Protein AF-A0A2V5VE99-F1 (afdb_monomer_lite)

Sequence (163 aa):
MQIRSTAIKDLAKEKGVSSSGRKDQIAERLVKTNADAVAKLLTGFEAFSCTEKGLAIVRDFEARSRNAKKQAETAAIEALKSNRLKDACRVVAAFEATQVSPRGIGIDWSNYDDSYDLAVLTYVYSLTPKRLERLSDERLLELRVAAAMTHLWGEKSPVSWLS

Radius of gyration: 24.05 Å; chains: 1; bounding box: 53×45×55 Å

Foldseek 3Di:
DPCPLVVLLVLCVVLVHDSDDDSVVSVVRCCVSPVPVVVVVCVVPDDDDQDPVRVVVVVVVVVVLVVLVVVLLVQLLVCLLVVVQLVSLLSLLVSQCPDPDRPDDPANSVPHDCVVLSVVLCVLVVDDPPVRPPPDPVQSSQVSSLVSSCVSVVPPDSVVSHD

pLDDT: mean 88.87, std 11.21, range [36.16, 98.62]

Structure (mmCIF, N/CA/C/O backbone):
data_AF-A0A2V5VE99-F1
#
_entry.id   AF-A0A2V5VE99-F1
#
loop_
_atom_site.group_PDB
_atom_site.id
_atom_site.type_symbol
_atom_site.label_atom_id
_atom_site.label_alt_id
_atom_site.label_comp_id
_atom_site.label_asym_id
_atom_site.label_entity_id
_atom_site.label_seq_id
_atom_site.pdbx_PDB_ins_code
_atom_site.Cartn_x
_atom_site.Cartn_y
_atom_site.Cartn_z
_atom_site.occupancy
_atom_site.B_iso_or_equiv
_atom_site.auth_seq_id
_atom_site.auth_comp_id
_atom_site.auth_asym_id
_atom_site.auth_atom_id
_atom_site.pdbx_PDB_model_num
ATOM 1 N N . MET A 1 1 ? -32.884 5.138 14.751 1.00 37.91 1 MET A N 1
ATOM 2 C CA . MET A 1 1 ? -32.695 6.490 14.180 1.00 37.91 1 MET A CA 1
ATOM 3 C C . MET A 1 1 ? -31.242 6.885 14.408 1.00 37.91 1 MET A C 1
ATOM 5 O O . MET A 1 1 ? -30.845 7.011 15.555 1.00 37.91 1 MET A O 1
ATOM 9 N N . GLN A 1 2 ? -30.418 6.972 13.354 1.00 36.16 2 GLN A N 1
ATOM 10 C CA . GLN A 1 2 ? -29.060 7.523 13.471 1.00 36.16 2 GLN A CA 1
ATOM 11 C C . GLN A 1 2 ? -29.171 8.921 14.087 1.00 36.16 2 GLN A C 1
ATOM 13 O O . GLN A 1 2 ? -29.990 9.710 13.608 1.00 36.16 2 GLN A O 1
ATOM 18 N N . ILE A 1 3 ? -28.333 9.268 15.067 1.00 49.19 3 ILE A N 1
ATOM 19 C CA . ILE A 1 3 ? -28.009 10.678 15.300 1.00 49.19 3 ILE A CA 1
ATOM 20 C C . ILE A 1 3 ? -27.283 11.116 14.026 1.00 49.19 3 ILE A C 1
ATOM 22 O O . ILE A 1 3 ? -26.069 10.970 13.882 1.00 49.19 3 ILE A O 1
ATOM 26 N N . ARG A 1 4 ? -28.061 11.505 13.008 1.00 53.62 4 ARG A N 1
ATOM 27 C CA . ARG A 1 4 ? -27.545 11.928 11.709 1.00 53.62 4 ARG A CA 1
ATOM 28 C C . ARG A 1 4 ? -26.591 13.064 12.000 1.00 53.62 4 ARG A C 1
ATOM 30 O O . ARG A 1 4 ? -26.900 13.947 12.787 1.00 53.62 4 ARG A O 1
ATOM 37 N N . SER A 1 5 ? -25.424 13.054 11.376 1.00 52.69 5 SER A N 1
ATOM 38 C CA . SER A 1 5 ? -24.361 14.001 11.716 1.00 52.69 5 SER A CA 1
ATOM 39 C C . SER A 1 5 ? -24.710 15.490 11.485 1.00 52.69 5 SER A C 1
ATOM 41 O O . SER A 1 5 ? -23.916 16.365 11.827 1.00 52.69 5 SER A O 1
ATOM 43 N N . THR A 1 6 ? -25.887 15.768 10.915 1.00 58.50 6 THR A N 1
ATOM 44 C CA . THR A 1 6 ? -26.556 17.073 10.833 1.00 58.50 6 THR A CA 1
ATOM 45 C C . THR A 1 6 ? -27.165 17.514 12.170 1.00 58.50 6 THR A C 1
ATOM 47 O O . THR A 1 6 ? -27.020 18.673 12.547 1.00 58.50 6 THR A O 1
ATOM 50 N N . ALA A 1 7 ? -27.711 16.578 12.952 1.00 69.12 7 ALA A N 1
ATOM 51 C CA . ALA A 1 7 ? -28.425 16.831 14.202 1.00 69.12 7 ALA A CA 1
ATOM 52 C C . ALA A 1 7 ? -27.570 17.548 15.260 1.00 69.12 7 ALA A C 1
ATOM 54 O O . ALA A 1 7 ? -28.092 18.341 16.032 1.00 69.12 7 ALA A O 1
ATOM 55 N N . ILE A 1 8 ? -26.248 17.333 15.274 1.00 75.81 8 ILE A N 1
ATOM 56 C CA . ILE A 1 8 ? -25.358 17.976 16.256 1.00 75.81 8 ILE A CA 1
ATOM 57 C C . ILE A 1 8 ? -25.194 19.482 16.000 1.00 75.81 8 ILE A C 1
ATOM 59 O O . ILE A 1 8 ? -25.035 20.260 16.936 1.00 75.81 8 ILE A O 1
ATOM 63 N N . LYS A 1 9 ? -25.233 19.906 14.728 1.00 78.12 9 LYS A N 1
ATOM 64 C CA . LYS A 1 9 ? -25.132 21.324 14.355 1.00 78.12 9 LYS A CA 1
ATOM 65 C C . LYS A 1 9 ? -26.452 22.042 14.585 1.00 78.12 9 LYS A C 1
ATOM 67 O O . LYS A 1 9 ? -26.439 23.181 15.043 1.00 78.12 9 LYS A O 1
ATOM 72 N N . ASP A 1 10 ? -27.555 21.369 14.282 1.00 78.12 10 ASP A N 1
ATOM 73 C CA . ASP A 1 10 ? -28.900 21.893 14.511 1.00 78.12 10 ASP A CA 1
ATOM 74 C C . ASP A 1 10 ? -29.147 22.073 16.014 1.00 78.12 10 ASP A C 1
ATOM 76 O O . ASP A 1 10 ? -29.571 23.143 16.446 1.00 78.12 10 ASP A O 1
ATOM 80 N N . LEU A 1 11 ? -28.720 21.097 16.821 1.00 75.69 11 LEU A N 1
ATOM 81 C CA . LEU A 1 11 ? -28.765 21.180 18.276 1.00 75.69 11 LEU A CA 1
ATOM 82 C C . LEU A 1 11 ? -27.891 22.311 18.841 1.00 75.69 11 LEU A C 1
ATOM 84 O O . LEU A 1 11 ? -28.314 23.020 19.751 1.00 75.69 11 LEU A O 1
ATOM 88 N N . ALA A 1 12 ? -26.684 22.512 18.297 1.00 79.88 12 ALA A N 1
ATOM 89 C CA . ALA A 1 12 ? -25.823 23.629 18.692 1.00 79.88 12 ALA A CA 1
ATOM 90 C C . ALA A 1 12 ? -26.518 24.978 18.470 1.00 79.88 12 ALA A C 1
ATOM 92 O O . ALA A 1 12 ? -26.558 25.796 19.386 1.00 79.88 12 ALA A O 1
ATOM 93 N N . LYS A 1 13 ? -27.144 25.175 17.302 1.00 81.69 13 LYS A N 1
ATOM 94 C CA . LYS A 1 13 ? -27.897 26.400 16.999 1.00 81.69 13 LYS A CA 1
ATOM 95 C C . LYS A 1 13 ? -29.086 26.600 17.937 1.00 81.69 13 LYS A C 1
ATOM 97 O O . LYS A 1 13 ? -29.253 27.696 18.458 1.00 81.69 13 LYS A O 1
ATOM 102 N N . GLU A 1 14 ? -29.876 25.554 18.177 1.00 79.38 14 GLU A N 1
ATOM 103 C CA . GLU A 1 14 ? -31.049 25.615 19.061 1.00 79.38 14 GLU A CA 1
ATOM 104 C C . GLU A 1 14 ? -30.671 25.995 20.501 1.00 79.38 14 GLU A C 1
ATOM 106 O O . GLU A 1 14 ? -31.399 26.723 21.171 1.00 79.38 14 GLU A O 1
ATOM 111 N N . LYS A 1 15 ? -29.509 25.533 20.979 1.00 75.44 15 LYS A N 1
ATOM 112 C CA . LYS A 1 15 ? -29.006 25.831 22.329 1.00 75.44 15 LYS A CA 1
ATOM 113 C C . LYS A 1 15 ? -28.112 27.074 22.401 1.00 75.44 15 LYS A C 1
ATOM 115 O O . LYS A 1 15 ? -27.503 27.309 23.440 1.00 75.44 15 LYS A O 1
ATOM 120 N N . GLY A 1 16 ? -28.020 27.863 21.326 1.00 78.44 16 GLY A N 1
ATOM 121 C CA . GLY A 1 16 ? -27.229 29.100 21.293 1.00 78.44 16 GLY A CA 1
ATOM 122 C C . GLY A 1 16 ? -25.710 28.888 21.317 1.00 78.44 16 GLY A C 1
ATOM 123 O O . GLY A 1 16 ? -24.958 29.810 21.623 1.00 78.44 16 GLY A O 1
ATOM 124 N N . VAL A 1 17 ? -25.241 27.681 20.994 1.00 83.31 17 VAL A N 1
ATOM 125 C CA . VAL A 1 17 ? -23.823 27.313 20.931 1.00 83.31 17 VAL A CA 1
ATOM 126 C C . VAL A 1 17 ? -23.330 27.427 19.489 1.00 83.31 17 VAL A C 1
ATOM 128 O O . VAL A 1 17 ? -24.004 27.028 18.539 1.00 83.31 17 VAL A O 1
ATOM 131 N N . SER A 1 18 ? -22.113 27.942 19.297 1.00 83.62 18 SER A N 1
ATOM 132 C CA . SER A 1 18 ? -21.520 28.051 17.960 1.00 83.62 18 SER A CA 1
ATOM 133 C C . SER A 1 18 ? -21.464 26.691 17.247 1.00 83.62 18 SER A C 1
ATOM 135 O O . SER A 1 18 ? -20.823 25.753 17.726 1.00 83.62 18 SER A O 1
ATOM 137 N N . SER A 1 19 ? -22.088 26.611 16.067 1.00 83.81 19 SER A N 1
ATOM 138 C CA . SER A 1 19 ? -22.146 25.413 15.216 1.00 83.81 19 SER A CA 1
ATOM 139 C C . SER A 1 19 ? -21.004 25.322 14.190 1.00 83.81 19 SER A C 1
ATOM 141 O O . SER A 1 19 ? -21.058 24.493 13.275 1.00 83.81 19 SER A O 1
ATOM 143 N N . SER A 1 20 ? -20.005 26.209 14.270 1.00 82.94 20 SER A N 1
ATOM 144 C CA . SER A 1 20 ? -18.834 26.209 13.384 1.00 82.94 20 SER A CA 1
ATOM 145 C C . SER A 1 20 ? -17.716 25.309 13.926 1.00 82.94 20 SER A C 1
ATOM 147 O O . SER A 1 20 ? -17.566 25.144 15.138 1.00 82.94 20 SER A O 1
ATOM 149 N N . GLY A 1 21 ? -16.914 24.728 13.030 1.00 82.38 21 GLY A N 1
ATOM 150 C CA . GLY A 1 21 ? -15.792 23.846 13.377 1.00 82.38 21 GLY A CA 1
ATOM 151 C C . GLY A 1 21 ? -16.089 22.353 13.220 1.00 82.38 21 GLY A C 1
ATOM 152 O O . GLY A 1 21 ? -17.083 21.951 12.602 1.00 82.38 21 GLY A O 1
ATOM 153 N N . ARG A 1 22 ? -15.179 21.521 13.741 1.00 82.56 22 ARG A N 1
ATOM 154 C CA . ARG A 1 22 ? -15.300 20.058 13.682 1.00 82.56 22 ARG A CA 1
ATOM 155 C C . ARG A 1 22 ? -16.381 19.555 14.650 1.00 82.56 22 ARG A C 1
ATOM 157 O O . ARG A 1 22 ? -16.691 20.199 15.649 1.00 82.56 22 ARG A O 1
ATOM 164 N N . LYS A 1 23 ? -16.984 18.400 14.346 1.00 78.81 23 LYS A N 1
ATOM 165 C CA . LYS A 1 23 ? -18.142 17.859 15.094 1.00 78.81 23 LYS A CA 1
ATOM 166 C C . LYS A 1 23 ? -17.808 17.480 16.538 1.00 78.81 23 LYS A C 1
ATOM 168 O O . LYS A 1 23 ? -18.644 17.683 17.405 1.00 78.81 23 LYS A O 1
ATOM 173 N N . ASP A 1 24 ? -16.601 16.985 16.784 1.00 81.31 24 ASP A N 1
ATOM 174 C CA . ASP A 1 24 ? -16.054 16.729 18.121 1.00 81.31 24 ASP A CA 1
ATOM 175 C C . ASP A 1 24 ? -15.985 18.013 18.956 1.00 81.31 24 ASP A C 1
ATOM 177 O O . ASP A 1 24 ? -16.485 18.054 20.074 1.00 81.31 24 ASP A O 1
ATOM 181 N N . GLN A 1 25 ? -15.482 19.101 18.373 1.00 84.44 25 GLN A N 1
ATOM 182 C CA . GLN A 1 25 ? -15.407 20.404 19.038 1.00 84.44 25 GLN A CA 1
ATOM 183 C C . GLN A 1 25 ? -16.792 21.003 19.319 1.00 84.44 25 GLN A C 1
ATOM 185 O O . GLN A 1 25 ? -16.963 21.736 20.291 1.00 84.44 25 GLN A O 1
ATOM 190 N N . ILE A 1 26 ? -17.775 20.752 18.447 1.00 84.56 26 ILE A N 1
ATOM 191 C CA . ILE A 1 26 ? -19.167 21.189 18.644 1.00 84.56 26 ILE A CA 1
ATOM 192 C C . ILE A 1 26 ? -19.826 20.360 19.753 1.00 84.56 26 ILE A C 1
ATOM 194 O O . ILE A 1 26 ? -20.483 20.931 20.618 1.00 84.56 26 ILE A O 1
ATOM 198 N N . ALA A 1 27 ? -19.613 19.039 19.766 1.00 81.56 27 ALA A N 1
ATOM 199 C CA . ALA A 1 27 ? -20.098 18.151 20.820 1.00 81.56 27 ALA A CA 1
ATOM 200 C C . ALA A 1 27 ? -19.525 18.540 22.190 1.00 81.56 27 ALA A C 1
ATOM 202 O O . ALA A 1 27 ? -20.270 18.660 23.158 1.00 81.56 27 ALA A O 1
ATOM 203 N N . GLU A 1 28 ? -18.222 18.815 22.262 1.00 84.38 28 GLU A N 1
ATOM 204 C CA . GLU A 1 28 ? -17.562 19.230 23.500 1.00 84.38 28 GLU A CA 1
ATOM 205 C C . GLU A 1 28 ? -18.110 20.568 24.020 1.00 84.38 28 GLU A C 1
ATOM 207 O O . GLU A 1 28 ? -18.379 20.711 25.212 1.00 84.38 28 GLU A O 1
ATOM 212 N N . ARG A 1 29 ? -18.347 21.539 23.125 1.00 85.06 29 ARG A N 1
ATOM 213 C CA . ARG A 1 29 ? -18.995 22.813 23.476 1.00 85.06 29 ARG A CA 1
ATOM 214 C C . ARG A 1 29 ? -20.421 22.608 23.985 1.00 85.06 29 ARG A C 1
ATOM 216 O O . ARG A 1 29 ? -20.779 23.173 25.010 1.00 85.06 29 ARG A O 1
ATOM 223 N N . LEU A 1 30 ? -21.212 21.782 23.305 1.00 83.94 30 LEU A N 1
ATOM 224 C CA . LEU A 1 30 ? -22.581 21.455 23.708 1.00 83.94 30 LEU A CA 1
ATOM 225 C C . LEU A 1 30 ? -22.641 20.830 25.106 1.00 83.94 30 LEU A C 1
ATOM 227 O O . LEU A 1 30 ? -23.462 21.248 25.918 1.00 83.94 30 LEU A O 1
ATOM 231 N N . VAL A 1 31 ? -21.749 19.883 25.407 1.00 84.25 31 VAL A N 1
ATOM 232 C CA . VAL A 1 31 ? -21.661 19.263 26.739 1.00 84.25 31 VAL A CA 1
ATOM 233 C C . VAL A 1 31 ? -21.226 20.285 27.794 1.00 84.25 31 VAL A C 1
ATOM 235 O O . VAL A 1 31 ? -21.825 20.335 28.862 1.00 84.25 31 VAL A O 1
ATOM 238 N N . LYS A 1 32 ? -20.239 21.143 27.497 1.00 85.56 32 LYS A N 1
ATOM 239 C CA . LYS A 1 32 ? -19.773 22.184 28.434 1.00 85.56 32 LYS A CA 1
ATOM 240 C C . LYS A 1 32 ? -20.832 23.245 28.732 1.00 85.56 32 LYS A C 1
ATOM 242 O O . LYS A 1 32 ? -20.895 23.731 29.855 1.00 85.56 32 LYS A O 1
ATOM 247 N N . THR A 1 33 ? -21.635 23.629 27.742 1.00 83.06 33 THR A N 1
ATOM 248 C CA . THR A 1 33 ? -22.653 24.676 27.903 1.00 83.06 33 THR A CA 1
ATOM 249 C C . THR A 1 33 ? -23.969 24.131 28.456 1.00 83.06 33 THR A C 1
ATOM 251 O O . THR A 1 33 ? -24.659 24.852 29.171 1.00 83.06 33 THR A O 1
ATOM 254 N N . ASN A 1 34 ? -24.355 22.893 28.123 1.00 77.25 34 ASN A N 1
ATOM 255 C CA . ASN A 1 34 ? -25.656 22.349 28.516 1.00 77.25 34 ASN A CA 1
ATOM 256 C C . ASN A 1 34 ? -25.670 20.808 28.583 1.00 77.25 34 ASN A C 1
ATOM 258 O O . ASN A 1 34 ? -26.359 20.138 27.806 1.00 77.25 34 ASN A O 1
ATOM 262 N N . ALA A 1 35 ? -24.901 20.245 29.520 1.00 79.19 35 ALA A N 1
ATOM 263 C CA . ALA A 1 35 ? -24.774 18.799 29.720 1.00 79.19 35 ALA A CA 1
ATOM 264 C C . ALA A 1 35 ? -26.130 18.091 29.906 1.00 79.19 35 ALA A C 1
ATOM 266 O O . ALA A 1 35 ? -26.367 17.055 29.287 1.00 79.19 35 ALA A O 1
ATOM 267 N N . ASP A 1 36 ? -27.046 18.678 30.682 1.00 78.12 36 ASP A N 1
ATOM 268 C CA . ASP A 1 36 ? -28.349 18.074 30.991 1.00 78.12 36 ASP A CA 1
ATOM 269 C C . ASP A 1 36 ? -29.262 17.972 29.764 1.00 78.12 36 ASP A C 1
ATOM 271 O O . ASP A 1 36 ? -29.945 16.964 29.566 1.00 78.12 36 ASP A O 1
ATOM 275 N N . ALA A 1 37 ? -29.274 18.995 28.902 1.00 72.25 37 ALA A N 1
ATOM 276 C CA . ALA A 1 37 ? -30.044 18.947 27.662 1.00 72.25 37 ALA A CA 1
ATOM 277 C C . ALA A 1 37 ? -29.490 17.892 26.695 1.00 72.25 37 ALA A C 1
ATOM 279 O O . ALA A 1 37 ? -30.263 17.195 26.038 1.00 72.25 37 ALA A O 1
ATOM 280 N N . VAL A 1 38 ? -28.163 17.747 26.631 1.00 76.06 38 VAL A N 1
ATOM 281 C CA . VAL A 1 38 ? -27.511 16.710 25.820 1.00 76.06 38 VAL A CA 1
ATOM 282 C C . VAL A 1 38 ? -27.816 15.316 26.376 1.00 76.06 38 VAL A C 1
ATOM 284 O O . VAL A 1 38 ? -28.177 14.428 25.608 1.00 76.06 38 VAL A O 1
ATOM 287 N N . ALA A 1 39 ? -27.763 15.125 27.696 1.00 76.69 39 ALA A N 1
ATOM 288 C CA . ALA A 1 39 ? -28.105 13.856 28.339 1.00 76.69 39 ALA A CA 1
ATOM 289 C C . ALA A 1 39 ? -29.566 13.443 28.070 1.00 76.69 39 ALA A C 1
ATOM 291 O O . ALA A 1 39 ? -29.835 12.286 27.740 1.00 76.69 39 ALA A O 1
ATOM 292 N N . LYS A 1 40 ? -30.509 14.396 28.110 1.00 77.00 40 LYS A N 1
ATOM 293 C CA . LYS A 1 40 ? -31.917 14.153 27.740 1.00 77.00 40 LYS A CA 1
ATOM 294 C C . LYS A 1 40 ? -32.086 13.705 26.288 1.00 77.00 40 LYS A C 1
ATOM 296 O O . LYS A 1 40 ? -32.917 12.850 26.005 1.00 77.00 40 LYS A O 1
ATOM 301 N N . LEU A 1 41 ? -31.289 14.239 25.366 1.00 73.00 41 LEU A N 1
ATOM 302 C CA . LEU A 1 41 ? -31.338 13.856 23.948 1.00 73.00 41 LEU A CA 1
ATOM 303 C C . LEU A 1 41 ? -30.736 12.480 23.667 1.00 73.00 41 LEU A C 1
ATOM 305 O O . LEU A 1 41 ? -31.088 11.845 22.677 1.00 73.00 41 LEU A O 1
ATOM 309 N N . LEU A 1 42 ? -29.837 12.029 24.536 1.00 74.25 42 LEU A N 1
ATOM 310 C CA . LEU A 1 42 ? -29.251 10.692 24.493 1.00 74.25 42 LEU A CA 1
ATOM 311 C C . LEU A 1 42 ? -30.057 9.681 25.323 1.00 74.25 42 LEU A C 1
ATOM 313 O O . LEU A 1 42 ? -29.685 8.513 25.400 1.00 74.25 42 LEU A O 1
ATOM 317 N N . THR A 1 43 ? -31.171 10.096 25.934 1.00 78.31 43 THR A N 1
ATOM 318 C CA . THR A 1 43 ? -32.029 9.191 26.705 1.00 78.31 43 THR A CA 1
ATOM 319 C C . THR A 1 43 ? -32.653 8.150 25.774 1.00 78.31 43 THR A C 1
ATOM 321 O O . THR A 1 43 ? -33.242 8.489 24.751 1.00 78.31 43 THR A O 1
ATOM 324 N N . GLY A 1 44 ? -32.499 6.868 26.118 1.00 76.62 44 GLY A N 1
ATOM 325 C CA . GLY A 1 44 ? -32.904 5.746 25.263 1.00 76.62 44 GLY A CA 1
ATOM 326 C C . GLY A 1 44 ? -31.895 5.389 24.164 1.00 76.62 44 GLY A C 1
ATOM 327 O O . GLY A 1 44 ? -32.165 4.490 23.370 1.00 76.62 44 GLY A O 1
ATOM 328 N N . PHE A 1 45 ? -30.740 6.062 24.108 1.00 75.44 45 PHE A N 1
ATOM 329 C CA . PHE A 1 45 ? -29.636 5.683 23.235 1.00 75.44 45 PHE A CA 1
ATOM 330 C C . PHE A 1 45 ? -28.652 4.791 23.993 1.00 75.44 45 PHE A C 1
ATOM 332 O O . PHE A 1 45 ? -28.011 5.222 24.950 1.00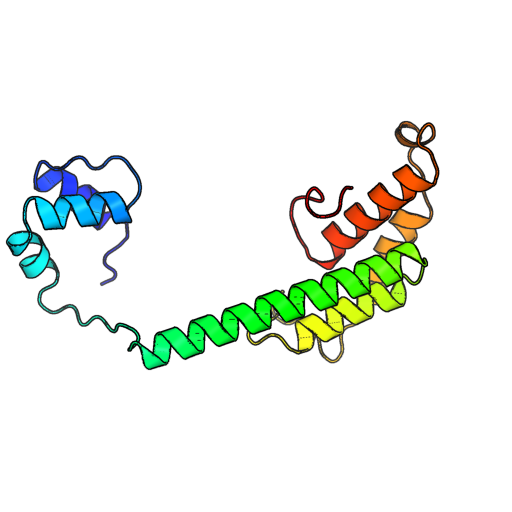 75.44 45 PHE A O 1
ATOM 339 N N . GLU A 1 46 ? -28.511 3.548 23.546 1.00 78.69 46 GLU A N 1
ATOM 340 C CA . GLU A 1 46 ? -27.482 2.646 24.049 1.00 78.69 46 GLU A CA 1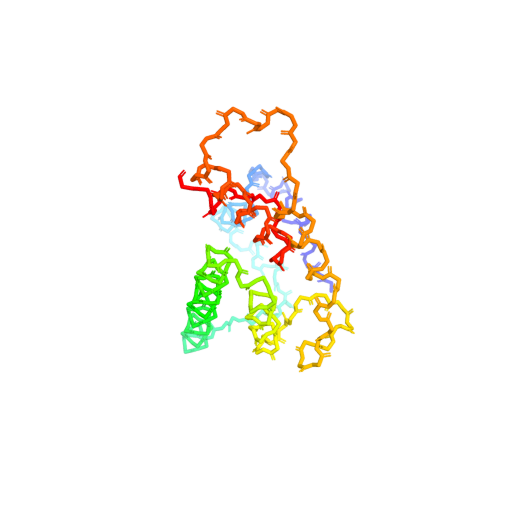
ATOM 341 C C . GLU A 1 46 ? -26.207 2.834 23.222 1.00 78.69 46 GLU A C 1
ATOM 343 O O . GLU A 1 46 ? -26.206 2.688 21.997 1.00 78.69 46 GLU A O 1
ATOM 348 N N . ALA A 1 47 ? -25.119 3.210 23.891 1.00 77.62 47 ALA A N 1
ATOM 349 C CA . ALA A 1 47 ? -23.813 3.371 23.276 1.00 77.62 47 ALA A CA 1
ATOM 350 C C . ALA A 1 47 ? -22.839 2.368 23.888 1.00 77.62 47 ALA A C 1
ATOM 352 O O . ALA A 1 47 ? -22.710 2.275 25.107 1.00 77.62 47 ALA A O 1
ATOM 353 N N . PHE A 1 48 ? -22.109 1.667 23.028 1.00 83.38 48 PHE A N 1
ATOM 354 C CA . PHE A 1 48 ? -21.027 0.787 23.441 1.00 83.38 48 PHE A CA 1
ATOM 355 C C . PHE A 1 48 ? -19.699 1.513 23.261 1.00 83.38 48 PHE A C 1
ATOM 357 O O . PHE A 1 48 ? -19.423 2.080 22.202 1.00 83.38 48 PHE A O 1
ATOM 364 N N . SER A 1 49 ? -18.864 1.478 24.292 1.00 85.38 49 SER A N 1
ATOM 365 C CA . SER A 1 49 ? -17.463 1.872 24.205 1.00 85.38 49 SER A CA 1
ATOM 366 C C . SER A 1 49 ? -16.581 0.637 24.345 1.00 85.38 49 SER A C 1
ATOM 368 O O . SER A 1 49 ? -16.941 -0.347 24.995 1.00 85.38 49 SER A O 1
ATOM 370 N N . CYS A 1 50 ? -15.410 0.667 23.712 1.00 91.12 50 CYS A N 1
ATOM 371 C CA . CYS A 1 50 ? -14.407 -0.350 23.989 1.00 91.12 50 CYS A CA 1
ATOM 372 C C . CYS A 1 50 ? -13.904 -0.181 25.424 1.00 91.12 50 CYS A C 1
ATOM 374 O O . CYS A 1 50 ? -13.570 0.925 25.848 1.00 91.12 50 CYS A O 1
ATOM 376 N N . THR A 1 51 ? -13.792 -1.297 26.141 1.00 95.62 51 THR A N 1
ATOM 377 C CA . THR A 1 51 ? -13.050 -1.340 27.403 1.00 95.62 51 THR A CA 1
ATOM 378 C C . THR A 1 51 ? -11.584 -0.982 27.157 1.00 95.62 51 THR A C 1
ATOM 380 O O . THR A 1 51 ? -11.094 -1.098 26.033 1.00 95.62 51 THR A O 1
ATOM 383 N N . GLU A 1 52 ? -10.842 -0.608 28.199 1.00 94.88 52 GLU A N 1
ATOM 384 C CA . GLU A 1 52 ? -9.400 -0.341 28.073 1.00 94.88 52 GLU A CA 1
ATOM 385 C C . GLU A 1 52 ? -8.642 -1.531 27.475 1.00 94.88 52 GLU A C 1
ATOM 387 O O . GLU A 1 52 ? -7.813 -1.360 26.581 1.00 94.88 52 GLU A O 1
ATOM 392 N N . LYS A 1 53 ? -8.997 -2.752 27.894 1.00 95.81 53 LYS A N 1
ATOM 393 C CA . LYS A 1 53 ? -8.457 -3.990 27.324 1.00 95.81 53 LYS A CA 1
ATOM 394 C C . LYS A 1 53 ? -8.792 -4.124 25.835 1.00 95.81 53 LYS A C 1
ATOM 396 O O . LYS A 1 53 ? -7.924 -4.489 25.049 1.00 95.81 53 LYS A O 1
ATOM 401 N N . GLY A 1 54 ? -10.026 -3.812 25.437 1.00 95.44 54 GLY A N 1
ATOM 402 C CA . GLY A 1 54 ? -10.428 -3.801 24.028 1.00 95.44 54 GLY A CA 1
ATOM 403 C C . GLY A 1 54 ? -9.656 -2.762 23.211 1.00 95.44 54 GLY A C 1
ATOM 404 O O . GLY A 1 54 ? -9.148 -3.075 22.138 1.00 95.44 54 GLY A O 1
ATOM 405 N N . LEU A 1 55 ? -9.491 -1.548 23.745 1.00 95.38 55 LEU A N 1
ATOM 406 C CA . LEU A 1 55 ? -8.705 -0.487 23.112 1.00 95.38 55 LEU A CA 1
ATOM 407 C C . LEU A 1 55 ? -7.235 -0.879 22.945 1.00 95.38 55 LEU A C 1
ATOM 409 O O . LEU A 1 55 ? -6.651 -0.573 21.908 1.00 95.38 55 LEU A O 1
ATOM 413 N N . ALA A 1 56 ? -6.641 -1.556 23.931 1.00 96.19 56 ALA A N 1
ATOM 414 C CA . ALA A 1 56 ? -5.278 -2.070 23.824 1.00 96.19 56 ALA A CA 1
ATOM 415 C C . ALA A 1 56 ? -5.146 -3.059 22.653 1.00 96.19 56 ALA A C 1
ATOM 417 O O . ALA A 1 56 ? -4.281 -2.881 21.803 1.00 96.19 56 ALA A O 1
ATOM 418 N N . ILE A 1 57 ? -6.078 -4.012 22.529 1.00 96.50 57 ILE A N 1
ATOM 419 C CA . ILE A 1 57 ? -6.100 -4.980 21.418 1.00 96.50 57 ILE A CA 1
ATOM 420 C C . ILE A 1 57 ? -6.212 -4.275 20.059 1.00 96.50 57 ILE A C 1
ATOM 422 O O . ILE A 1 57 ? -5.498 -4.631 19.120 1.00 96.50 57 ILE A O 1
ATOM 426 N N . VAL A 1 58 ? -7.086 -3.269 19.945 1.00 94.31 58 VAL A N 1
ATOM 427 C CA . VAL A 1 58 ? -7.244 -2.487 18.707 1.00 94.31 58 VAL A CA 1
ATOM 428 C C . VAL A 1 58 ? -5.947 -1.757 18.361 1.00 94.31 58 VAL A C 1
ATOM 430 O O . VAL A 1 58 ? -5.470 -1.866 17.234 1.00 94.31 58 VAL A O 1
ATOM 433 N N . ARG A 1 59 ? -5.331 -1.066 19.326 1.00 94.94 59 ARG A N 1
ATOM 434 C CA . ARG A 1 59 ? -4.068 -0.340 19.116 1.00 94.94 59 ARG A CA 1
ATOM 435 C C . ARG A 1 59 ? -2.936 -1.271 18.688 1.00 94.94 59 ARG A C 1
ATOM 437 O O . ARG A 1 59 ? -2.195 -0.934 17.765 1.00 94.94 59 ARG A O 1
ATOM 444 N N . ASP A 1 60 ? -2.834 -2.441 19.310 1.00 96.12 60 ASP A N 1
ATOM 445 C CA . ASP A 1 60 ? -1.832 -3.452 18.970 1.00 96.12 60 ASP A CA 1
ATOM 446 C C . ASP A 1 60 ? -2.056 -4.017 17.565 1.00 96.12 60 ASP A C 1
ATOM 448 O O . ASP A 1 60 ? -1.108 -4.221 16.803 1.00 96.12 60 ASP A O 1
ATOM 452 N N . PHE A 1 61 ? -3.312 -4.264 17.188 1.00 94.38 61 PHE A N 1
ATOM 453 C CA . PHE A 1 61 ? -3.659 -4.673 15.831 1.00 94.38 61 PHE A CA 1
ATOM 454 C C . PHE A 1 61 ? -3.282 -3.597 14.806 1.00 94.38 61 PHE A C 1
ATOM 456 O O . PHE A 1 61 ? -2.591 -3.898 13.834 1.00 94.38 61 PHE A O 1
ATOM 463 N N . GLU A 1 62 ? -3.664 -2.342 15.041 1.00 93.50 62 GLU A N 1
ATOM 464 C CA . GLU A 1 62 ? -3.327 -1.235 14.147 1.00 93.50 62 GLU A CA 1
ATOM 465 C C . GLU A 1 62 ? -1.811 -1.040 14.015 1.00 93.50 62 GLU A C 1
ATOM 467 O O . GLU A 1 62 ? -1.311 -0.796 12.918 1.00 93.50 62 GLU A O 1
ATOM 472 N N . ALA A 1 63 ? -1.060 -1.157 15.115 1.00 95.12 63 ALA A N 1
ATOM 473 C CA . ALA A 1 63 ? 0.395 -1.055 15.095 1.00 95.12 63 ALA A CA 1
ATOM 474 C C . ALA A 1 63 ? 1.028 -2.173 14.257 1.00 95.12 63 ALA A C 1
ATOM 476 O O . ALA A 1 63 ? 1.885 -1.898 13.415 1.00 95.12 63 ALA A O 1
ATOM 477 N N . ARG A 1 64 ? 0.570 -3.419 14.431 1.00 94.44 64 ARG A N 1
ATOM 478 C CA . ARG A 1 64 ? 1.028 -4.556 13.621 1.00 94.44 64 ARG A CA 1
ATOM 479 C C . ARG A 1 64 ? 0.672 -4.389 12.146 1.00 94.44 64 ARG A C 1
ATOM 481 O O . ARG A 1 64 ? 1.542 -4.592 11.307 1.00 94.44 64 ARG A O 1
ATOM 488 N N . SER A 1 65 ? -0.554 -3.971 11.834 1.00 93.75 65 SER A N 1
ATOM 489 C CA . SER A 1 65 ? -1.002 -3.734 10.455 1.00 93.75 65 SER A CA 1
ATOM 490 C C . SER A 1 65 ? -0.183 -2.630 9.775 1.00 93.75 65 SER A C 1
ATOM 492 O O . SER A 1 65 ? 0.329 -2.837 8.675 1.00 93.75 65 SER A O 1
ATOM 494 N N . ARG A 1 66 ? 0.059 -1.498 10.458 1.00 93.81 66 ARG A N 1
ATOM 495 C CA . ARG A 1 66 ? 0.935 -0.425 9.950 1.00 93.81 66 ARG A CA 1
ATOM 496 C C . ARG A 1 66 ? 2.358 -0.914 9.688 1.00 93.81 66 ARG A C 1
ATOM 498 O O . ARG A 1 66 ? 2.929 -0.592 8.649 1.00 93.81 66 ARG A O 1
ATOM 505 N N . ASN A 1 67 ? 2.926 -1.692 10.609 1.00 96.38 67 ASN A N 1
ATOM 506 C CA . ASN A 1 67 ? 4.274 -2.235 10.447 1.00 96.38 67 ASN A CA 1
ATOM 507 C C . ASN A 1 67 ? 4.351 -3.229 9.282 1.00 96.38 67 ASN A C 1
ATOM 509 O O . ASN A 1 67 ? 5.279 -3.139 8.482 1.00 96.38 67 ASN A O 1
ATOM 513 N N . ALA A 1 68 ? 3.368 -4.122 9.147 1.00 96.00 68 ALA A N 1
ATOM 514 C CA . ALA A 1 68 ? 3.290 -5.068 8.037 1.00 96.00 68 ALA A CA 1
ATOM 515 C C . ALA A 1 68 ? 3.177 -4.346 6.686 1.00 96.00 68 ALA A C 1
ATOM 517 O O . ALA A 1 68 ? 3.916 -4.674 5.759 1.00 96.00 68 ALA A O 1
ATOM 518 N N . LYS A 1 69 ? 2.330 -3.306 6.594 1.00 95.31 69 LYS A N 1
ATOM 519 C CA . LYS A 1 69 ? 2.218 -2.477 5.384 1.00 95.31 69 LYS A CA 1
ATOM 520 C C . LYS A 1 69 ? 3.560 -1.839 5.037 1.00 95.31 69 LYS A C 1
ATOM 522 O O . LYS A 1 69 ? 4.033 -1.985 3.918 1.00 95.31 69 LYS A O 1
ATOM 527 N N . LYS A 1 70 ? 4.219 -1.202 6.010 1.00 95.81 70 LYS A N 1
ATOM 528 C CA . LYS A 1 70 ? 5.521 -0.552 5.801 1.00 95.81 70 LYS A CA 1
ATOM 529 C C . LYS A 1 70 ? 6.604 -1.536 5.339 1.00 95.81 70 LYS A C 1
ATOM 531 O O . LYS A 1 70 ? 7.427 -1.192 4.493 1.00 95.81 70 LYS A O 1
ATOM 536 N N . GLN A 1 71 ? 6.617 -2.753 5.885 1.00 97.62 71 GLN A N 1
ATOM 537 C CA . GLN A 1 71 ? 7.545 -3.806 5.459 1.00 97.62 71 GLN A CA 1
ATOM 538 C C . GLN A 1 71 ? 7.283 -4.233 4.011 1.00 97.62 71 GLN A C 1
ATOM 540 O O . GLN A 1 71 ? 8.222 -4.295 3.221 1.00 97.62 71 GLN A O 1
ATOM 545 N N . ALA A 1 72 ? 6.020 -4.458 3.648 1.00 98.06 72 ALA A N 1
ATOM 546 C CA . ALA A 1 72 ? 5.636 -4.797 2.282 1.00 98.06 72 ALA A CA 1
ATOM 547 C C . ALA A 1 72 ? 5.956 -3.662 1.291 1.00 98.06 72 ALA A C 1
ATOM 549 O O . ALA A 1 72 ? 6.517 -3.918 0.229 1.00 98.06 72 ALA A O 1
ATOM 550 N N . GLU A 1 73 ? 5.689 -2.403 1.648 1.00 97.44 73 GLU A N 1
ATOM 551 C CA . GLU A 1 73 ? 6.076 -1.239 0.840 1.00 97.44 73 GLU A CA 1
ATOM 552 C C . GLU A 1 73 ? 7.591 -1.178 0.623 1.00 97.44 73 GLU A C 1
ATOM 554 O O . GLU A 1 73 ? 8.048 -0.972 -0.499 1.00 97.44 73 GLU A O 1
ATOM 559 N N . THR A 1 74 ? 8.376 -1.406 1.680 1.00 97.56 74 THR A N 1
ATOM 560 C CA . THR A 1 74 ? 9.845 -1.415 1.601 1.00 97.56 74 THR A CA 1
ATOM 561 C C . THR A 1 74 ? 10.338 -2.514 0.659 1.00 97.56 74 THR A C 1
ATOM 563 O O . THR A 1 74 ? 11.125 -2.237 -0.243 1.00 97.56 74 THR A O 1
ATOM 566 N N . ALA A 1 75 ? 9.823 -3.738 0.802 1.00 98.50 75 ALA A N 1
ATOM 567 C CA . ALA A 1 75 ? 10.189 -4.863 -0.055 1.00 98.50 75 ALA A CA 1
ATOM 568 C C . ALA A 1 75 ? 9.790 -4.637 -1.526 1.00 98.50 75 ALA A C 1
ATOM 570 O O . ALA A 1 75 ? 10.550 -4.971 -2.437 1.00 98.50 75 ALA A O 1
ATOM 571 N N . ALA A 1 76 ? 8.625 -4.028 -1.775 1.00 98.38 76 ALA A N 1
ATOM 572 C CA . ALA A 1 76 ? 8.197 -3.657 -3.121 1.00 98.38 76 ALA A CA 1
ATOM 573 C C . ALA A 1 76 ? 9.130 -2.597 -3.730 1.00 98.38 76 ALA A C 1
ATOM 575 O O . ALA A 1 76 ? 9.568 -2.753 -4.868 1.00 98.38 76 ALA A O 1
ATOM 576 N N . ILE A 1 77 ? 9.503 -1.563 -2.966 1.00 98.06 77 ILE A N 1
ATOM 577 C CA . ILE A 1 77 ? 10.471 -0.541 -3.398 1.00 98.06 77 ILE A CA 1
ATOM 578 C C . ILE A 1 77 ? 11.821 -1.175 -3.743 1.00 98.06 77 ILE A C 1
ATOM 580 O O . ILE A 1 77 ? 12.399 -0.847 -4.778 1.00 98.06 77 ILE A O 1
ATOM 584 N N . GLU A 1 78 ? 12.332 -2.084 -2.912 1.00 98.25 78 GLU A N 1
ATOM 585 C CA . GLU A 1 78 ? 13.590 -2.789 -3.180 1.00 98.25 78 GLU A CA 1
ATOM 586 C C . GLU A 1 78 ? 13.515 -3.613 -4.469 1.00 98.25 78 GLU A C 1
ATOM 588 O O . GLU A 1 78 ? 14.411 -3.533 -5.310 1.00 98.25 78 GLU A O 1
ATOM 593 N N . ALA A 1 79 ? 12.424 -4.355 -4.677 1.00 98.62 79 ALA A N 1
ATOM 594 C CA . ALA A 1 79 ? 12.200 -5.097 -5.913 1.00 98.62 79 ALA A CA 1
ATOM 595 C C . ALA A 1 79 ? 12.161 -4.168 -7.142 1.00 98.62 79 ALA A C 1
ATOM 597 O O . ALA A 1 79 ? 12.840 -4.435 -8.134 1.00 98.62 79 ALA A O 1
ATOM 598 N N . LEU A 1 80 ? 11.441 -3.046 -7.056 1.00 98.38 80 LEU A N 1
ATOM 599 C CA . LEU A 1 80 ? 11.341 -2.037 -8.116 1.00 98.38 80 LEU A CA 1
ATOM 600 C C . LEU A 1 80 ? 12.692 -1.383 -8.440 1.00 98.38 80 LEU A C 1
ATOM 602 O O . LEU A 1 80 ? 13.022 -1.202 -9.614 1.00 98.38 80 LEU A O 1
ATOM 606 N N . LYS A 1 81 ? 13.498 -1.060 -7.421 1.00 97.56 81 LYS A N 1
ATOM 607 C CA . LYS A 1 81 ? 14.856 -0.515 -7.595 1.00 97.56 81 LYS A CA 1
ATOM 608 C C . LYS A 1 81 ? 15.792 -1.511 -8.278 1.00 97.56 81 LYS A C 1
ATOM 610 O O . LYS A 1 81 ? 16.641 -1.105 -9.062 1.00 97.56 81 LYS A O 1
ATOM 615 N N . SER A 1 82 ? 15.610 -2.807 -8.032 1.00 97.75 82 SER A N 1
ATOM 616 C CA . SER A 1 82 ? 16.355 -3.884 -8.698 1.00 97.75 82 SER A CA 1
ATOM 617 C C . SER A 1 82 ? 15.728 -4.360 -10.018 1.00 97.75 82 SER A C 1
ATOM 619 O O . SER A 1 82 ? 16.118 -5.412 -10.519 1.00 97.75 82 SER A O 1
ATOM 621 N N . ASN A 1 83 ? 14.749 -3.635 -10.576 1.00 97.06 83 ASN A N 1
ATOM 622 C CA . ASN A 1 83 ? 14.029 -3.999 -11.804 1.00 97.06 83 ASN A CA 1
ATOM 623 C C . ASN A 1 83 ? 13.326 -5.380 -11.755 1.00 97.06 83 ASN A C 1
ATOM 625 O O . ASN A 1 83 ? 13.050 -5.999 -12.783 1.00 97.06 83 ASN A O 1
ATOM 629 N N . ARG A 1 84 ? 13.000 -5.874 -10.555 1.00 98.38 84 ARG A N 1
ATOM 630 C CA . ARG A 1 84 ? 12.242 -7.114 -10.322 1.00 98.38 84 ARG A CA 1
ATOM 631 C C . ARG A 1 84 ? 10.746 -6.804 -10.248 1.00 98.38 84 ARG A C 1
ATOM 633 O O . ARG A 1 84 ? 10.113 -6.922 -9.203 1.00 98.38 84 ARG A O 1
ATOM 640 N N . LEU A 1 85 ? 10.179 -6.371 -11.374 1.00 98.50 85 LEU A N 1
ATOM 641 C CA . LEU A 1 85 ? 8.812 -5.827 -11.439 1.00 98.50 85 LEU A CA 1
ATOM 642 C C . LEU A 1 85 ? 7.743 -6.838 -10.998 1.00 98.50 85 LEU A C 1
ATOM 644 O O . LEU A 1 85 ? 6.833 -6.497 -10.243 1.00 98.50 85 LEU A O 1
ATOM 648 N N . LYS A 1 86 ? 7.882 -8.101 -11.417 1.00 98.25 86 LYS A N 1
ATOM 649 C CA . LYS A 1 86 ? 6.952 -9.170 -11.028 1.00 98.25 86 LYS A CA 1
ATOM 650 C C . LYS A 1 86 ? 6.995 -9.456 -9.526 1.00 98.25 86 LYS A C 1
ATOM 652 O O . LYS A 1 86 ? 5.956 -9.671 -8.909 1.00 98.25 86 LYS A O 1
ATOM 657 N N . ASP A 1 87 ? 8.180 -9.403 -8.922 1.00 98.50 87 ASP A N 1
ATOM 658 C CA . ASP A 1 87 ? 8.328 -9.592 -7.478 1.00 98.50 87 ASP A CA 1
ATOM 659 C C . ASP A 1 87 ? 7.628 -8.469 -6.703 1.00 98.50 87 ASP A C 1
ATOM 661 O O . ASP A 1 87 ? 6.961 -8.747 -5.711 1.00 98.50 87 ASP A O 1
ATOM 665 N N . ALA A 1 88 ? 7.699 -7.222 -7.183 1.00 98.62 88 ALA A N 1
ATOM 666 C CA . ALA A 1 88 ? 6.978 -6.106 -6.572 1.00 98.62 88 ALA A CA 1
ATOM 667 C C . ALA A 1 88 ? 5.451 -6.317 -6.586 1.00 98.62 88 ALA A C 1
ATOM 669 O O . ALA A 1 88 ? 4.798 -6.094 -5.568 1.00 98.62 88 ALA A O 1
ATOM 670 N N . CYS A 1 89 ? 4.891 -6.811 -7.698 1.00 98.19 89 CYS A N 1
ATOM 671 C CA . CYS A 1 89 ? 3.462 -7.142 -7.793 1.00 98.19 89 CYS A CA 1
ATOM 672 C C . CYS A 1 89 ? 3.079 -8.239 -6.786 1.00 98.19 89 CYS A C 1
ATOM 674 O O . CYS A 1 89 ? 2.109 -8.109 -6.039 1.00 98.19 89 CYS A O 1
ATOM 676 N N . ARG A 1 90 ? 3.897 -9.296 -6.701 1.00 97.94 90 ARG A N 1
ATOM 677 C CA . ARG A 1 90 ? 3.687 -10.420 -5.777 1.00 97.94 90 ARG A CA 1
ATOM 678 C C . ARG A 1 90 ? 3.763 -10.018 -4.310 1.00 97.94 90 ARG A C 1
ATOM 680 O O . ARG A 1 90 ? 2.989 -10.536 -3.514 1.00 97.94 90 ARG A O 1
ATOM 687 N N . VAL A 1 91 ? 4.663 -9.103 -3.946 1.00 98.38 91 VAL A N 1
ATOM 688 C CA . VAL A 1 91 ? 4.752 -8.572 -2.575 1.00 98.38 91 VAL A CA 1
ATOM 689 C C . VAL A 1 91 ? 3.436 -7.907 -2.169 1.00 98.38 91 VAL A C 1
ATOM 691 O O . VAL A 1 91 ? 2.942 -8.152 -1.070 1.00 98.38 91 VAL A O 1
ATOM 694 N N . VAL A 1 92 ? 2.849 -7.104 -3.059 1.00 97.19 92 VAL A N 1
ATOM 695 C CA . VAL A 1 92 ? 1.580 -6.413 -2.789 1.00 97.19 92 VAL A CA 1
ATOM 696 C C . VAL A 1 92 ? 0.426 -7.406 -2.701 1.00 97.19 92 VAL A C 1
ATOM 698 O O . VAL A 1 92 ? -0.335 -7.352 -1.737 1.00 97.19 92 VAL A O 1
ATOM 701 N N . ALA A 1 93 ? 0.343 -8.360 -3.631 1.00 97.06 93 ALA A N 1
ATOM 702 C CA . ALA A 1 93 ? -0.683 -9.399 -3.588 1.00 97.06 93 ALA A CA 1
ATOM 703 C C . ALA A 1 93 ? -0.602 -10.245 -2.306 1.00 97.06 93 ALA A C 1
ATOM 705 O O . ALA A 1 93 ? -1.611 -10.458 -1.636 1.00 97.06 93 ALA A O 1
ATOM 706 N N . ALA A 1 94 ? 0.608 -10.653 -1.908 1.00 97.25 94 ALA A N 1
ATOM 707 C CA . ALA A 1 94 ? 0.831 -11.394 -0.671 1.00 97.25 94 ALA A CA 1
ATOM 708 C C . ALA A 1 94 ? 0.441 -10.579 0.571 1.00 97.25 94 ALA A C 1
ATOM 710 O O . ALA A 1 94 ? -0.151 -11.124 1.499 1.00 97.25 94 ALA A O 1
ATOM 711 N N . PHE A 1 95 ? 0.733 -9.274 0.599 1.00 97.31 95 PHE A N 1
ATOM 712 C CA . PHE A 1 95 ? 0.301 -8.402 1.689 1.00 97.31 95 PHE A CA 1
ATOM 713 C C . PHE A 1 95 ? -1.228 -8.285 1.758 1.00 97.31 95 PHE A C 1
ATOM 715 O O . PHE A 1 95 ? -1.801 -8.485 2.832 1.00 97.31 95 PHE A O 1
ATOM 722 N N . GLU A 1 96 ? -1.889 -8.004 0.634 1.00 96.56 96 GLU A N 1
ATOM 723 C CA . GLU A 1 96 ? -3.350 -7.869 0.556 1.00 96.56 96 GLU A CA 1
ATOM 724 C C . GLU A 1 96 ? -4.058 -9.174 0.950 1.00 96.56 96 GLU A C 1
ATOM 726 O O . GLU A 1 96 ? -5.014 -9.140 1.721 1.00 96.56 96 GLU A O 1
ATOM 731 N N . ALA A 1 97 ? -3.525 -10.338 0.559 1.00 96.06 97 ALA A N 1
ATOM 732 C CA . ALA A 1 97 ? -4.050 -11.650 0.950 1.00 96.06 97 ALA A CA 1
ATOM 733 C C . ALA A 1 97 ? -4.080 -11.886 2.474 1.00 96.06 97 ALA A C 1
ATOM 735 O O . ALA A 1 97 ? -4.843 -12.723 2.953 1.00 96.06 97 ALA A O 1
ATOM 736 N N . THR A 1 98 ? -3.275 -11.150 3.249 1.00 94.81 98 THR A N 1
ATOM 737 C CA . THR A 1 98 ? -3.261 -11.237 4.723 1.00 94.81 98 THR A CA 1
ATOM 738 C C . THR A 1 98 ? -4.188 -10.235 5.412 1.00 94.81 98 THR A C 1
ATOM 740 O O . THR A 1 98 ? -4.347 -10.290 6.635 1.00 94.81 98 THR A O 1
ATOM 743 N N . GLN A 1 99 ? -4.784 -9.295 4.674 1.00 93.12 99 GLN A N 1
ATOM 744 C CA . GLN A 1 99 ? -5.607 -8.249 5.273 1.00 93.12 99 GLN A CA 1
ATOM 745 C C . GLN A 1 99 ? -6.984 -8.781 5.673 1.00 93.12 99 GLN A C 1
ATOM 747 O O . GLN A 1 99 ? -7.623 -9.538 4.951 1.00 93.12 99 GLN A O 1
ATOM 752 N N . VAL A 1 100 ? -7.489 -8.304 6.816 1.00 91.00 100 VAL A N 1
ATOM 753 C CA . VAL A 1 100 ? -8.868 -8.583 7.265 1.00 91.00 100 VAL A CA 1
ATOM 754 C C . VAL A 1 100 ? -9.896 -7.976 6.302 1.00 91.00 100 VAL A C 1
ATOM 756 O O . VAL A 1 100 ? -10.994 -8.500 6.142 1.00 91.00 100 VAL A O 1
ATOM 759 N N . SER A 1 101 ? -9.536 -6.862 5.665 1.00 89.00 101 SER A N 1
ATOM 760 C CA . SER A 1 101 ? -10.338 -6.187 4.650 1.00 89.00 101 SER A CA 1
ATOM 761 C C . SER A 1 101 ? -9.415 -5.782 3.502 1.00 89.00 101 SER A C 1
ATOM 763 O O . SER A 1 101 ? -8.926 -4.648 3.503 1.00 89.00 101 SER A O 1
ATOM 765 N N . PRO A 1 102 ? -9.132 -6.696 2.562 1.00 91.44 102 PRO A N 1
ATOM 766 C CA . PRO A 1 102 ? -8.274 -6.391 1.431 1.00 91.44 102 PRO A CA 1
ATOM 767 C C . PRO A 1 102 ? -8.914 -5.355 0.505 1.00 91.44 102 PRO A C 1
ATOM 769 O O . PRO A 1 102 ? -10.131 -5.132 0.514 1.00 91.44 102 PRO A O 1
ATOM 772 N N . ARG A 1 103 ? -8.085 -4.702 -0.305 1.00 90.56 103 ARG A N 1
ATOM 773 C CA . ARG A 1 103 ? -8.547 -3.689 -1.255 1.00 90.56 103 ARG A CA 1
ATOM 774 C C . ARG A 1 103 ? -9.286 -4.323 -2.441 1.00 90.56 103 ARG A C 1
ATOM 776 O O . ARG A 1 103 ? -8.876 -5.347 -2.972 1.00 90.56 103 ARG A O 1
ATOM 783 N N . GLY A 1 104 ? -10.338 -3.651 -2.911 1.00 87.62 104 GLY A N 1
ATOM 784 C CA . GLY A 1 104 ? -11.130 -4.082 -4.067 1.00 87.62 104 GLY A CA 1
ATOM 785 C C . GLY A 1 104 ? -12.199 -5.123 -3.718 1.00 87.62 104 GLY A C 1
ATOM 786 O O . GLY A 1 104 ? -12.000 -6.011 -2.897 1.00 87.62 104 GLY A O 1
ATOM 787 N N . ILE A 1 105 ? -13.374 -4.989 -4.332 1.00 87.00 105 ILE A N 1
ATOM 788 C CA . ILE A 1 105 ? -14.506 -5.893 -4.099 1.00 87.00 105 ILE A CA 1
ATOM 789 C C . ILE A 1 105 ? -14.390 -7.076 -5.060 1.00 87.00 105 ILE A C 1
ATOM 791 O O . ILE A 1 105 ? -14.297 -6.874 -6.267 1.00 87.00 105 ILE A O 1
ATOM 795 N N . GLY A 1 106 ? -14.439 -8.299 -4.526 1.00 87.06 106 GLY A N 1
ATOM 796 C CA . GLY A 1 106 ? -14.438 -9.529 -5.326 1.00 87.06 106 GLY A CA 1
ATOM 797 C C . GLY A 1 106 ? -13.069 -9.947 -5.870 1.00 87.06 106 GLY A C 1
ATOM 798 O O . GLY A 1 106 ? -13.014 -10.814 -6.735 1.00 87.06 106 GLY A O 1
ATOM 799 N N . ILE A 1 107 ? -11.979 -9.349 -5.380 1.00 91.62 107 ILE A N 1
ATOM 800 C CA . ILE A 1 107 ? -10.614 -9.739 -5.749 1.00 91.62 107 ILE A CA 1
ATOM 801 C C . ILE A 1 107 ? -10.142 -10.856 -4.814 1.00 91.62 107 ILE A C 1
ATOM 803 O O . ILE A 1 107 ? -10.096 -10.669 -3.597 1.00 91.62 107 ILE A O 1
ATOM 807 N N . ASP A 1 108 ? -9.767 -12.004 -5.381 1.00 94.62 108 ASP A N 1
ATOM 808 C CA . ASP A 1 108 ? -9.063 -13.060 -4.651 1.00 94.62 108 ASP A CA 1
ATOM 809 C C . ASP A 1 108 ? -7.558 -12.775 -4.659 1.00 94.62 108 ASP A C 1
ATOM 811 O O . ASP A 1 108 ? -6.845 -13.105 -5.604 1.00 94.62 108 ASP A O 1
ATOM 815 N N . TRP A 1 109 ? -7.071 -12.154 -3.586 1.00 95.19 109 TRP A N 1
ATOM 816 C CA . TRP A 1 109 ? -5.655 -11.823 -3.451 1.00 95.19 109 TRP A CA 1
ATOM 817 C C . TRP A 1 109 ? -4.749 -13.041 -3.238 1.00 95.19 109 TRP A C 1
ATOM 819 O O . TRP A 1 109 ? -3.554 -12.960 -3.514 1.00 95.19 109 TRP A O 1
ATOM 829 N N . SER A 1 110 ? -5.292 -14.176 -2.783 1.00 94.31 110 SER A N 1
ATOM 830 C CA . SER A 1 110 ? -4.508 -15.407 -2.606 1.00 94.31 110 SER A CA 1
ATOM 831 C C . SER A 1 110 ? -4.178 -16.080 -3.941 1.00 94.31 110 SER A C 1
ATOM 833 O O . SER A 1 110 ? -3.149 -16.742 -4.047 1.00 94.31 110 SER A O 1
ATOM 835 N N . ASN A 1 111 ? -5.011 -15.863 -4.963 1.00 94.56 111 ASN A N 1
ATOM 836 C CA . ASN A 1 111 ? -4.803 -16.332 -6.336 1.00 94.56 111 ASN A CA 1
ATOM 837 C C . ASN A 1 111 ? -4.802 -15.169 -7.341 1.00 94.56 111 ASN A C 1
ATOM 839 O O . ASN A 1 111 ? -5.334 -15.286 -8.445 1.00 94.56 111 ASN A O 1
ATOM 843 N N . TYR A 1 112 ? -4.233 -14.031 -6.943 1.00 95.50 112 TYR A N 1
ATOM 844 C CA . TYR A 1 112 ? -4.237 -12.820 -7.754 1.00 95.50 112 TYR A CA 1
ATOM 845 C C . TYR A 1 112 ? -3.470 -12.999 -9.072 1.00 95.50 112 TYR A C 1
ATOM 847 O O . TYR A 1 112 ? -2.330 -13.470 -9.075 1.00 95.50 112 TYR A O 1
ATOM 855 N N . ASP A 1 113 ? -4.074 -12.568 -10.181 1.00 95.00 113 ASP A N 1
ATOM 856 C CA . ASP A 1 113 ? -3.400 -12.469 -11.477 1.00 95.00 113 ASP A CA 1
ATOM 857 C C . ASP A 1 113 ? -2.645 -11.135 -11.583 1.00 95.00 113 ASP A C 1
ATOM 859 O O . ASP A 1 113 ? -3.239 -10.071 -11.763 1.00 95.00 113 ASP A O 1
ATOM 863 N N . ASP A 1 114 ? -1.315 -11.206 -11.500 1.00 95.19 114 ASP A N 1
ATOM 864 C CA . ASP A 1 114 ? -0.418 -10.049 -11.559 1.00 9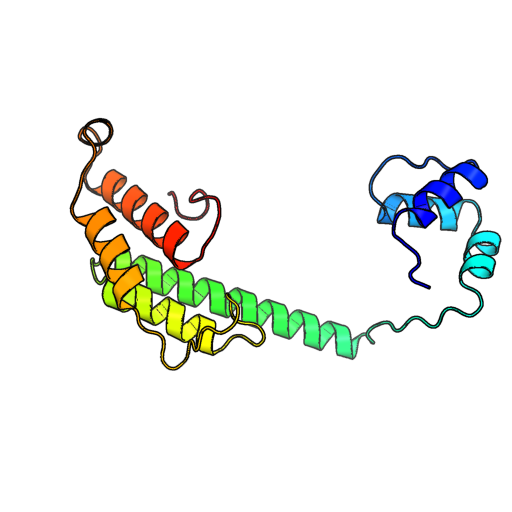5.19 114 ASP A CA 1
ATOM 865 C C . ASP A 1 114 ? -0.154 -9.524 -12.983 1.00 95.19 114 ASP A C 1
ATOM 867 O O . ASP A 1 114 ? 0.602 -8.564 -13.154 1.00 95.19 114 ASP A O 1
ATOM 871 N N . SER A 1 115 ? -0.775 -10.110 -14.013 1.00 96.38 115 SER A N 1
ATOM 872 C CA . SER A 1 115 ? -0.486 -9.797 -15.419 1.00 96.38 115 SER A CA 1
ATOM 873 C C . SER A 1 115 ? -0.761 -8.338 -15.788 1.00 96.38 115 SER A C 1
ATOM 875 O O . SER A 1 115 ? 0.031 -7.724 -16.509 1.00 96.38 115 SER A O 1
ATOM 877 N N . TYR A 1 116 ? -1.865 -7.766 -15.296 1.00 95.56 116 TYR A N 1
ATOM 878 C CA . TYR A 1 116 ? -2.217 -6.371 -15.574 1.00 95.56 116 TYR A CA 1
ATOM 879 C C . TYR A 1 116 ? -1.224 -5.402 -14.930 1.00 95.56 116 TYR A C 1
ATOM 881 O O . TYR A 1 116 ? -0.668 -4.543 -15.618 1.00 95.56 116 TYR A O 1
ATOM 889 N N . ASP A 1 117 ? -0.948 -5.581 -13.638 1.00 97.50 117 ASP A N 1
ATOM 890 C CA . ASP A 1 117 ? 0.001 -4.733 -12.919 1.00 97.50 117 ASP A CA 1
ATOM 891 C C . ASP A 1 117 ? 1.387 -4.842 -13.562 1.00 97.50 117 ASP A C 1
ATOM 893 O O . ASP A 1 117 ? 2.006 -3.831 -13.893 1.00 97.50 117 ASP A O 1
ATOM 897 N N . LEU A 1 118 ? 1.850 -6.059 -13.862 1.00 98.25 118 LEU A N 1
ATOM 898 C CA . LEU A 1 118 ? 3.137 -6.274 -14.518 1.00 98.25 118 LEU A CA 1
ATOM 899 C C . LEU A 1 118 ? 3.231 -5.558 -15.872 1.00 98.25 118 LEU A C 1
ATOM 901 O O . LEU A 1 118 ? 4.278 -4.983 -16.183 1.00 98.25 118 LEU A O 1
ATOM 905 N N . ALA A 1 119 ? 2.159 -5.555 -16.669 1.00 98.12 119 ALA A N 1
ATOM 906 C CA . ALA A 1 119 ? 2.114 -4.823 -17.932 1.00 98.12 119 ALA A CA 1
ATOM 907 C C . ALA A 1 119 ? 2.255 -3.307 -17.712 1.00 98.12 119 ALA A C 1
ATOM 909 O O . ALA A 1 119 ? 3.038 -2.654 -18.409 1.00 98.12 119 ALA A O 1
ATOM 910 N N . VAL A 1 120 ? 1.569 -2.750 -16.709 1.00 97.62 120 VAL A N 1
ATOM 911 C CA . VAL A 1 120 ? 1.680 -1.328 -16.347 1.00 97.62 120 VAL A CA 1
ATOM 912 C C . VAL A 1 120 ? 3.090 -0.987 -15.865 1.00 97.62 120 VAL A C 1
ATOM 914 O O . VAL A 1 120 ? 3.681 -0.017 -16.341 1.00 97.62 120 VAL A O 1
ATOM 917 N N . LEU A 1 121 ? 3.667 -1.791 -14.970 1.00 98.12 121 LEU A N 1
ATOM 918 C CA . LEU A 1 121 ? 5.031 -1.587 -14.478 1.00 98.12 121 LEU A CA 1
ATOM 919 C C . LEU A 1 121 ? 6.048 -1.650 -15.624 1.00 98.12 121 LEU A C 1
ATOM 921 O O . LEU A 1 121 ? 6.931 -0.797 -15.718 1.00 98.12 121 LEU A O 1
ATOM 925 N N . THR A 1 122 ? 5.897 -2.621 -16.526 1.00 98.12 122 THR A N 1
ATOM 926 C CA . THR A 1 122 ? 6.752 -2.754 -17.713 1.00 98.12 122 THR A CA 1
ATOM 927 C C . THR A 1 122 ? 6.661 -1.504 -18.585 1.00 98.12 122 THR A C 1
ATOM 929 O O . THR A 1 122 ? 7.685 -0.969 -19.009 1.00 98.12 122 THR A O 1
ATOM 932 N N . TYR A 1 123 ? 5.454 -0.976 -18.801 1.00 96.88 123 TYR A N 1
ATOM 933 C CA . TYR A 1 123 ? 5.258 0.267 -19.542 1.00 96.88 123 TYR A CA 1
ATOM 934 C C . TYR A 1 123 ? 5.976 1.454 -18.877 1.00 96.88 123 TYR A C 1
ATOM 936 O O . TYR A 1 123 ? 6.745 2.150 -19.541 1.00 96.88 123 TYR A O 1
ATOM 944 N N . VAL A 1 124 ? 5.811 1.632 -17.560 1.00 95.75 124 VAL A N 1
ATOM 945 C CA . VAL A 1 124 ? 6.471 2.695 -16.773 1.00 95.75 124 VAL A CA 1
ATOM 946 C C . VAL A 1 124 ? 8.000 2.628 -16.87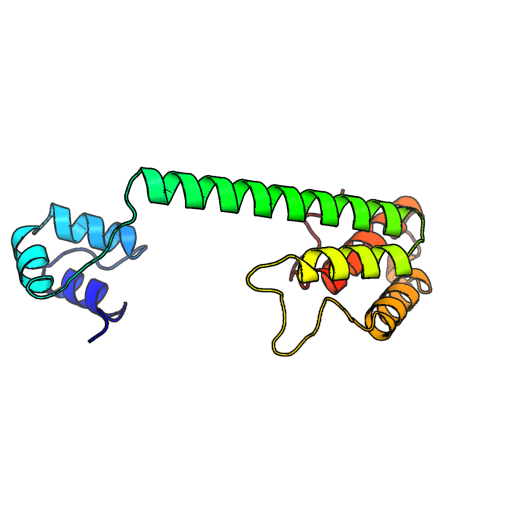6 1.00 95.75 124 VAL A C 1
ATOM 948 O O . VAL A 1 124 ? 8.663 3.663 -16.957 1.00 95.75 124 VAL A O 1
ATOM 951 N N . TYR A 1 125 ? 8.574 1.424 -16.889 1.00 96.75 125 TYR A N 1
ATOM 952 C CA . TYR A 1 125 ? 10.025 1.233 -16.939 1.00 96.75 125 TYR A CA 1
ATOM 953 C C . TYR A 1 125 ? 10.604 1.273 -18.359 1.00 96.75 125 TYR A C 1
ATOM 955 O O . TYR A 1 125 ? 11.772 1.620 -18.526 1.00 96.75 125 TYR A O 1
ATOM 963 N N . SER A 1 126 ? 9.804 0.958 -19.379 1.00 94.88 126 SER A N 1
ATOM 964 C CA . SER A 1 126 ? 10.257 0.883 -20.777 1.00 94.88 126 SER A CA 1
ATOM 965 C C . SER A 1 126 ? 10.329 2.231 -21.497 1.00 94.88 126 SER A C 1
ATOM 967 O O . SER A 1 126 ? 11.049 2.353 -22.486 1.00 94.88 126 SER A O 1
ATOM 969 N N . LEU A 1 127 ? 9.605 3.249 -21.020 1.00 91.19 127 LEU A N 1
ATOM 970 C CA . LEU A 1 127 ? 9.511 4.543 -21.692 1.00 91.19 127 LEU A CA 1
ATOM 971 C C . LEU A 1 127 ? 10.050 5.682 -20.827 1.00 91.19 127 LEU A C 1
ATOM 973 O O . LEU A 1 127 ? 9.890 5.713 -19.607 1.00 91.19 127 LEU A O 1
ATOM 977 N N . THR A 1 128 ? 10.649 6.665 -21.496 1.00 93.56 128 THR A N 1
ATOM 978 C CA . THR A 1 128 ? 11.029 7.950 -20.905 1.00 93.56 128 THR A CA 1
ATOM 979 C C . THR A 1 128 ? 10.364 9.054 -21.722 1.00 93.56 128 THR A C 1
ATOM 981 O O . THR A 1 128 ? 10.748 9.281 -22.868 1.00 93.56 128 THR A O 1
ATOM 984 N N . PRO A 1 129 ? 9.339 9.743 -21.191 1.00 91.94 129 PRO A N 1
ATOM 985 C CA . PRO A 1 129 ? 8.750 10.893 -21.867 1.00 91.94 129 PRO A CA 1
ATOM 986 C C . PRO A 1 129 ? 9.804 11.970 -22.153 1.00 91.94 129 PRO A C 1
ATOM 988 O O . PRO A 1 129 ? 10.613 12.270 -21.279 1.00 91.94 129 PRO A O 1
ATOM 991 N N . LYS A 1 130 ? 9.723 12.647 -23.309 1.00 93.56 130 LYS A N 1
ATOM 992 C CA . LYS A 1 130 ? 10.689 13.692 -23.727 1.00 93.56 130 LYS A CA 1
ATOM 993 C C . LYS A 1 130 ? 10.979 14.758 -22.668 1.00 93.56 130 LYS A C 1
ATOM 995 O O . LYS A 1 130 ? 12.087 15.265 -22.550 1.00 93.56 130 LYS A O 1
ATOM 1000 N N . ARG A 1 131 ? 9.970 15.109 -21.865 1.00 92.88 131 ARG A N 1
ATOM 1001 C CA . ARG A 1 131 ? 10.101 16.102 -20.785 1.00 92.88 131 ARG A CA 1
ATOM 1002 C C . ARG A 1 131 ? 11.004 15.639 -19.635 1.00 92.88 131 ARG A C 1
ATOM 1004 O O . ARG A 1 131 ? 11.453 16.481 -18.868 1.00 92.88 131 ARG A O 1
ATOM 1011 N N . LEU A 1 132 ? 11.245 14.335 -19.518 1.00 93.38 132 LEU A N 1
ATOM 1012 C CA . LEU A 1 132 ? 12.052 13.704 -18.475 1.00 93.38 132 LEU A CA 1
ATOM 1013 C C . LEU A 1 132 ? 13.427 13.241 -18.982 1.00 93.38 132 LEU A C 1
ATOM 1015 O O . LEU A 1 132 ? 14.239 12.819 -18.172 1.00 93.38 132 LEU A O 1
ATOM 1019 N N . GLU A 1 133 ? 13.729 13.371 -20.281 1.00 92.94 133 GLU A N 1
ATOM 1020 C CA . GLU A 1 133 ? 15.016 12.954 -20.880 1.00 92.94 133 GLU A CA 1
ATOM 1021 C C . GLU A 1 133 ? 16.238 13.679 -20.296 1.00 92.94 133 GLU A C 1
ATOM 1023 O O . GLU A 1 133 ? 17.360 13.211 -20.435 1.00 92.94 133 GLU A O 1
ATOM 1028 N N . ARG A 1 134 ? 16.034 14.833 -19.651 1.00 94.62 134 ARG A N 1
ATOM 1029 C CA . ARG A 1 134 ? 17.109 15.620 -19.023 1.00 94.62 134 ARG A CA 1
ATOM 1030 C C . ARG A 1 134 ? 17.426 15.190 -17.590 1.00 94.62 134 ARG A C 1
ATOM 1032 O O . ARG A 1 134 ? 18.325 15.765 -16.983 1.00 94.62 134 ARG A O 1
ATOM 1039 N N . LEU A 1 135 ? 16.648 14.273 -17.019 1.00 94.44 135 LEU A N 1
ATOM 1040 C CA . LEU A 1 135 ? 16.893 13.770 -15.672 1.00 94.44 135 LEU A CA 1
ATOM 1041 C C . LEU A 1 135 ? 18.021 12.740 -15.696 1.00 94.4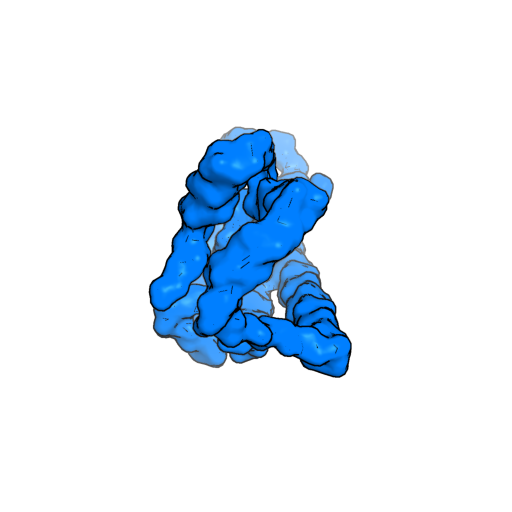4 135 LEU A C 1
ATOM 1043 O O . LEU A 1 135 ? 18.170 12.011 -16.673 1.00 94.44 135 LEU A O 1
ATOM 1047 N N . SER A 1 136 ? 18.794 12.668 -14.610 1.00 94.88 136 SER A N 1
ATOM 1048 C CA . SER A 1 136 ? 19.730 11.560 -14.425 1.00 94.88 136 SER A CA 1
ATOM 1049 C C . SER A 1 136 ? 18.972 10.241 -14.283 1.00 94.88 136 SER A C 1
ATOM 1051 O O . SER A 1 136 ? 17.814 10.224 -13.851 1.00 94.88 136 SER A O 1
ATOM 1053 N N . ASP A 1 137 ? 19.645 9.133 -14.583 1.00 93.06 137 ASP A N 1
ATOM 1054 C CA . ASP A 1 137 ? 19.073 7.792 -14.435 1.00 93.06 137 ASP A CA 1
ATOM 1055 C C . ASP A 1 137 ? 18.585 7.526 -13.006 1.00 93.06 137 ASP A C 1
ATOM 1057 O O . ASP A 1 137 ? 17.546 6.899 -12.813 1.00 93.06 137 ASP A O 1
ATOM 1061 N N . GLU A 1 138 ? 19.274 8.069 -12.000 1.00 94.69 138 GLU A N 1
ATOM 1062 C CA . GLU A 1 138 ? 18.885 7.975 -10.589 1.00 94.69 138 GLU A CA 1
ATOM 1063 C C . GLU A 1 138 ? 17.555 8.687 -10.317 1.00 94.69 138 GLU A C 1
ATOM 1065 O O . GLU A 1 138 ? 16.637 8.091 -9.755 1.00 94.69 138 GLU A O 1
ATOM 1070 N N . ARG A 1 139 ? 17.399 9.938 -10.775 1.00 94.44 139 ARG A N 1
ATOM 1071 C CA . ARG A 1 139 ? 16.145 10.693 -10.605 1.00 94.44 139 ARG A CA 1
ATOM 1072 C C . ARG A 1 139 ? 15.010 10.081 -11.421 1.00 94.44 139 ARG A C 1
ATOM 1074 O O . ARG A 1 139 ? 13.860 10.081 -10.984 1.00 94.44 139 ARG A O 1
ATOM 1081 N N . LEU A 1 140 ? 15.315 9.545 -12.600 1.00 95.38 140 LEU A N 1
ATOM 1082 C CA . LEU A 1 140 ? 14.341 8.828 -13.414 1.00 95.38 140 LEU A CA 1
ATOM 1083 C C . LEU A 1 140 ? 13.893 7.527 -12.732 1.00 95.38 140 LEU A C 1
ATOM 1085 O O . LEU A 1 140 ? 12.703 7.212 -12.748 1.00 95.38 140 LEU A O 1
ATOM 1089 N N . LEU A 1 141 ? 14.815 6.799 -12.098 1.00 95.44 141 LEU A N 1
ATOM 1090 C CA . LEU A 1 141 ? 14.506 5.606 -11.314 1.00 95.44 141 LEU A CA 1
ATOM 1091 C C . LEU A 1 141 ? 13.606 5.939 -10.119 1.00 95.44 141 LEU A C 1
ATOM 1093 O O . LEU A 1 141 ? 12.612 5.248 -9.915 1.00 95.44 141 LEU A O 1
ATOM 1097 N N . GLU A 1 142 ? 13.889 7.007 -9.371 1.00 95.38 142 GLU A N 1
ATOM 1098 C CA . GLU A 1 142 ? 13.027 7.461 -8.268 1.00 95.38 142 GLU A CA 1
ATOM 1099 C C . GLU A 1 142 ? 11.595 7.747 -8.740 1.00 95.38 142 GLU A C 1
ATOM 1101 O O . GLU A 1 142 ? 10.631 7.278 -8.133 1.00 95.38 142 GLU A O 1
ATOM 1106 N N . LEU A 1 143 ? 11.442 8.449 -9.870 1.00 95.12 143 LEU A N 1
ATOM 1107 C CA . LEU A 1 143 ? 10.128 8.722 -10.456 1.00 95.12 143 LEU A CA 1
ATOM 1108 C C . LEU A 1 143 ? 9.406 7.442 -10.891 1.00 95.12 143 LEU A C 1
ATOM 1110 O O . LEU A 1 143 ? 8.201 7.316 -10.668 1.00 95.12 143 LEU A O 1
ATOM 1114 N N . ARG A 1 144 ? 10.123 6.488 -11.495 1.00 96.50 144 ARG A N 1
ATOM 1115 C CA . ARG A 1 144 ? 9.562 5.191 -11.904 1.00 96.50 144 ARG A CA 1
ATOM 1116 C C . ARG A 1 144 ? 9.090 4.379 -10.706 1.00 96.50 144 ARG A C 1
ATOM 1118 O O . ARG A 1 144 ? 7.971 3.871 -10.732 1.00 96.50 144 ARG A O 1
ATOM 1125 N N . VAL A 1 145 ? 9.901 4.309 -9.650 1.00 97.31 145 VAL A N 1
ATOM 1126 C CA . VAL A 1 145 ? 9.543 3.640 -8.393 1.00 97.31 145 VAL A CA 1
ATOM 1127 C C . VAL A 1 145 ? 8.297 4.288 -7.798 1.00 97.31 145 VAL A C 1
ATOM 1129 O O . VAL A 1 145 ? 7.336 3.587 -7.490 1.00 97.31 145 VAL A O 1
ATOM 1132 N N . ALA A 1 146 ? 8.261 5.617 -7.690 1.00 96.31 146 ALA A N 1
ATOM 1133 C CA . ALA A 1 146 ? 7.125 6.316 -7.104 1.00 96.31 146 ALA A CA 1
ATOM 1134 C C . ALA A 1 146 ? 5.837 6.147 -7.938 1.00 96.31 146 ALA A C 1
ATOM 1136 O O . ALA A 1 146 ? 4.759 5.934 -7.376 1.00 96.31 146 ALA A O 1
ATOM 1137 N N . ALA A 1 147 ? 5.932 6.175 -9.272 1.00 95.56 147 ALA A N 1
ATOM 1138 C CA . ALA A 1 147 ? 4.802 5.917 -10.166 1.00 95.56 147 ALA A CA 1
ATOM 1139 C C . ALA A 1 147 ? 4.288 4.471 -10.049 1.00 95.56 147 ALA A C 1
ATOM 1141 O O . ALA A 1 147 ? 3.079 4.258 -9.934 1.00 95.56 147 ALA A O 1
ATOM 1142 N N . ALA A 1 148 ? 5.192 3.488 -10.016 1.00 97.19 148 ALA A N 1
ATOM 1143 C CA . ALA A 1 148 ? 4.843 2.082 -9.831 1.00 97.19 148 ALA A CA 1
ATOM 1144 C C . ALA A 1 148 ? 4.189 1.832 -8.463 1.00 97.19 148 ALA A C 1
ATOM 1146 O O . ALA A 1 148 ? 3.155 1.174 -8.392 1.00 97.19 148 ALA A O 1
ATOM 1147 N N . MET A 1 149 ? 4.722 2.418 -7.387 1.00 97.44 149 MET A N 1
ATOM 1148 C CA . MET A 1 149 ? 4.126 2.331 -6.050 1.00 97.44 149 MET A CA 1
ATOM 1149 C C . MET A 1 149 ? 2.731 2.967 -5.999 1.00 97.44 149 MET A C 1
ATOM 1151 O O . MET A 1 149 ? 1.807 2.377 -5.446 1.00 97.44 149 MET A O 1
ATOM 1155 N N . THR A 1 150 ? 2.542 4.121 -6.642 1.00 95.62 150 THR A N 1
ATOM 1156 C CA . THR A 1 150 ? 1.226 4.779 -6.754 1.00 95.62 150 THR A CA 1
ATOM 1157 C C . THR A 1 150 ? 0.203 3.862 -7.412 1.00 95.62 150 THR A C 1
ATOM 1159 O O . THR A 1 150 ? -0.909 3.717 -6.908 1.00 95.62 150 THR A O 1
ATOM 1162 N N . HIS A 1 151 ? 0.593 3.201 -8.503 1.00 95.81 151 HIS A N 1
ATOM 1163 C CA . HIS A 1 151 ? -0.254 2.233 -9.185 1.00 95.81 151 HIS A CA 1
ATOM 1164 C C . HIS A 1 151 ? -0.575 1.020 -8.298 1.00 95.81 151 HIS A C 1
ATOM 1166 O O . HIS A 1 151 ? -1.747 0.758 -8.025 1.00 95.81 151 HIS A O 1
ATOM 1172 N N . LEU A 1 152 ? 0.455 0.335 -7.792 1.00 95.75 152 LEU A N 1
ATOM 1173 C CA . LEU A 1 152 ? 0.300 -0.901 -7.027 1.00 95.75 152 LEU A CA 1
ATOM 1174 C C . LEU A 1 152 ? -0.519 -0.702 -5.748 1.00 95.75 152 LEU A C 1
ATOM 1176 O O . LEU A 1 152 ? -1.414 -1.491 -5.460 1.00 95.75 152 LEU A O 1
ATOM 1180 N N . TRP A 1 153 ? -0.267 0.372 -5.000 1.00 94.19 153 TRP A N 1
ATOM 1181 C CA . TRP A 1 153 ? -0.933 0.637 -3.720 1.00 94.19 153 TRP A CA 1
ATOM 1182 C C . TRP A 1 153 ? -2.219 1.460 -3.866 1.00 94.19 153 TRP A C 1
ATOM 1184 O O . TRP A 1 153 ? -2.999 1.567 -2.921 1.00 94.19 153 TRP A O 1
ATOM 1194 N N . GLY A 1 154 ? -2.511 1.983 -5.064 1.00 89.62 154 GLY A N 1
ATOM 1195 C CA . GLY A 1 154 ? -3.718 2.772 -5.347 1.00 89.62 154 GLY A CA 1
ATOM 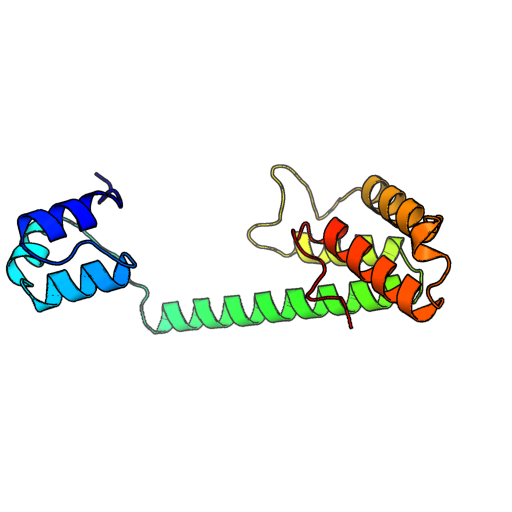1196 C C . GLY A 1 154 ? -3.781 4.080 -4.563 1.00 89.62 154 GLY A C 1
ATOM 1197 O O . GLY A 1 154 ? -4.869 4.590 -4.286 1.00 89.62 154 GLY A O 1
ATOM 1198 N N . GLU A 1 155 ? -2.620 4.604 -4.177 1.00 86.88 155 GLU A N 1
ATOM 1199 C CA . GLU A 1 155 ? -2.507 5.897 -3.517 1.00 86.88 155 GLU A CA 1
ATOM 1200 C C . GLU A 1 155 ? -2.708 7.020 -4.542 1.00 86.88 155 GLU A C 1
ATOM 1202 O O . GLU A 1 155 ? -2.422 6.881 -5.728 1.00 86.88 155 GLU A O 1
ATOM 1207 N N . LYS A 1 156 ? -3.213 8.172 -4.094 1.00 81.94 156 LYS A N 1
ATOM 1208 C CA . LYS A 1 156 ? -3.457 9.321 -4.989 1.00 81.94 156 LYS A CA 1
ATOM 1209 C C . LYS A 1 156 ? -2.216 10.177 -5.233 1.00 81.94 156 LYS A C 1
ATOM 1211 O O . LYS A 1 156 ? -2.243 11.046 -6.100 1.00 81.94 156 LYS A O 1
ATOM 1216 N N . SER A 1 157 ? -1.175 9.998 -4.423 1.00 83.19 157 SER A N 1
ATOM 1217 C CA . SER A 1 157 ? -0.004 10.868 -4.406 1.00 83.19 157 SER A CA 1
ATOM 1218 C C . SER A 1 157 ? 1.281 10.052 -4.266 1.00 83.19 157 SER A C 1
ATOM 1220 O O . SER A 1 157 ? 1.374 9.260 -3.331 1.00 83.19 157 SER A O 1
ATOM 1222 N N . PRO A 1 158 ? 2.292 10.288 -5.123 1.00 88.12 158 PRO A N 1
ATOM 1223 C CA . PRO A 1 158 ? 3.589 9.619 -5.037 1.00 88.12 158 PRO A CA 1
ATOM 1224 C C . PRO A 1 158 ? 4.521 10.220 -3.973 1.00 88.12 158 PRO A C 1
ATOM 1226 O O . PRO A 1 158 ? 5.622 9.714 -3.781 1.00 88.12 158 PRO A O 1
ATOM 1229 N N . VAL A 1 159 ? 4.130 11.322 -3.314 1.00 86.75 159 VAL A N 1
ATOM 1230 C CA . VAL A 1 159 ? 5.031 12.167 -2.502 1.00 86.75 159 VAL A CA 1
ATOM 1231 C C . VAL A 1 159 ? 5.743 11.395 -1.392 1.00 86.75 159 VAL A C 1
ATOM 1233 O O . VAL A 1 159 ? 6.901 11.678 -1.117 1.00 86.75 159 VAL A O 1
ATOM 1236 N N . SER A 1 160 ? 5.098 10.399 -0.782 1.00 85.69 160 SER A N 1
ATOM 1237 C CA . SER A 1 160 ? 5.711 9.577 0.271 1.00 85.69 160 SER A CA 1
ATOM 1238 C C . SER A 1 160 ? 6.860 8.686 -0.212 1.00 85.69 160 SER A C 1
ATOM 1240 O O . SER A 1 160 ? 7.595 8.158 0.618 1.00 85.69 160 SER A O 1
ATOM 1242 N N . TRP A 1 161 ? 7.006 8.495 -1.525 1.00 89.06 161 TRP A N 1
ATOM 1243 C CA . TRP A 1 161 ? 8.019 7.627 -2.134 1.00 89.06 161 TRP A CA 1
ATOM 1244 C C . TRP A 1 161 ? 9.019 8.381 -3.013 1.00 89.06 161 TRP A C 1
ATOM 1246 O O . TRP A 1 161 ? 9.865 7.751 -3.644 1.00 89.06 161 TRP A O 1
ATOM 1256 N N . LEU A 1 162 ? 8.925 9.711 -3.061 1.00 87.00 162 LEU A N 1
ATOM 1257 C CA . LEU A 1 162 ? 9.934 10.561 -3.681 1.00 87.00 162 LEU A CA 1
ATOM 1258 C C . LEU A 1 162 ? 10.960 10.968 -2.620 1.00 87.00 162 LEU A C 1
ATOM 1260 O O . LEU A 1 162 ? 10.581 11.484 -1.568 1.00 87.00 162 LEU A O 1
ATOM 1264 N N . SER A 1 163 ? 12.238 10.715 -2.909 1.00 66.25 163 SER A N 1
ATOM 1265 C CA . SER A 1 163 ? 13.394 11.131 -2.105 1.00 66.25 163 SER A CA 1
ATOM 1266 C C . SER A 1 163 ? 13.967 12.490 -2.510 1.00 66.25 163 SER A C 1
ATOM 1268 O O . SER A 1 163 ? 13.985 12.849 -3.720 1.00 66.25 163 SER A O 1
#

Secondary structure (DSSP, 8-state):
----TTHHHHHHHHTT----S-HHHHHHHHHHHHHHHHHHHTTT-------HHHHHHHHHHHHHHHHHHHHHHHHHHHHHHTT-HHHHHHHHHHHHHT-SS-SSTT--GGG--THHHHHHHHHHHH---GGGTTS-HHHHHHHHHHHHHHHHHT-S--GGG--